Protein AF-A0A821HYD4-F1 (afdb_monomer)

Structure (mmCIF, N/CA/C/O backbone):
data_AF-A0A821HYD4-F1
#
_entry.id   AF-A0A821HYD4-F1
#
loop_
_atom_site.group_PDB
_atom_site.id
_atom_site.type_symbol
_atom_site.label_atom_id
_atom_site.label_alt_id
_atom_site.label_comp_id
_atom_site.label_asym_id
_atom_site.label_entity_id
_atom_site.label_seq_id
_atom_site.pdbx_PDB_ins_code
_atom_site.Cartn_x
_atom_site.Cartn_y
_atom_site.Cartn_z
_atom_site.occupancy
_atom_site.B_iso_or_equiv
_atom_site.auth_seq_id
_atom_site.auth_comp_id
_atom_site.auth_asym_id
_atom_site.auth_atom_id
_atom_site.pdbx_PDB_model_num
ATOM 1 N N . MET A 1 1 ? -42.349 14.633 6.031 1.00 48.34 1 MET A N 1
ATOM 2 C CA . MET A 1 1 ? -40.886 14.614 5.800 1.00 48.34 1 MET A CA 1
ATOM 3 C C . MET A 1 1 ? -40.290 13.331 6.375 1.00 48.34 1 MET A C 1
ATOM 5 O O . MET A 1 1 ? -39.875 13.336 7.522 1.00 48.34 1 MET A O 1
ATOM 9 N N . LYS A 1 2 ? -40.330 12.202 5.653 1.00 53.84 2 LYS A N 1
ATOM 10 C CA . LYS A 1 2 ? -39.658 10.967 6.120 1.00 53.84 2 LYS A CA 1
ATOM 11 C C . LYS A 1 2 ? -39.282 9.985 5.000 1.00 53.84 2 LYS A C 1
ATOM 13 O O . LYS A 1 2 ? -39.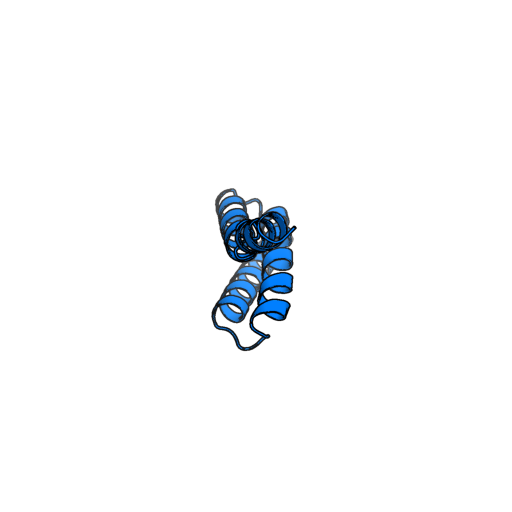153 8.795 5.251 1.00 53.84 2 LYS A O 1
ATOM 18 N N . L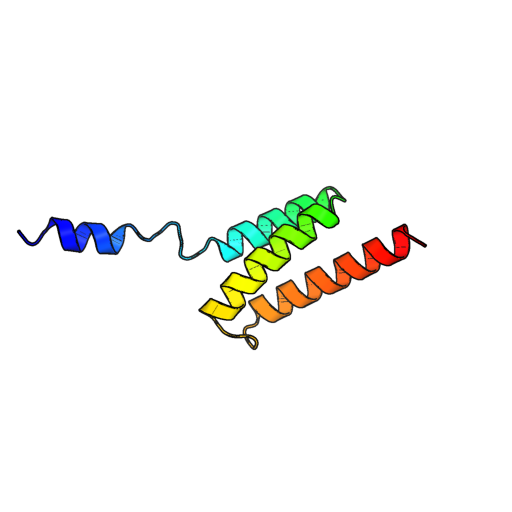EU A 1 3 ? -39.137 10.477 3.765 1.00 49.03 3 LEU A N 1
ATOM 19 C CA . LEU A 1 3 ? -38.656 9.672 2.630 1.00 49.03 3 LEU A CA 1
ATOM 20 C C . LEU A 1 3 ? -37.266 10.104 2.137 1.00 49.03 3 LEU A C 1
ATOM 22 O O . LEU A 1 3 ? -36.481 9.245 1.749 1.00 49.03 3 LEU A O 1
ATOM 26 N N . LEU A 1 4 ? -36.920 11.397 2.209 1.00 53.28 4 LEU A N 1
ATOM 27 C CA . LEU A 1 4 ? -35.603 11.868 1.755 1.00 53.28 4 LEU A CA 1
ATOM 28 C C . LEU A 1 4 ? -34.444 11.416 2.661 1.00 53.28 4 LEU A C 1
ATOM 30 O O . LEU A 1 4 ? -33.355 11.151 2.155 1.00 53.28 4 LEU A O 1
ATOM 34 N N . ASP A 1 5 ? -34.672 11.250 3.966 1.00 52.75 5 ASP A N 1
ATOM 35 C CA . ASP A 1 5 ? -33.609 10.832 4.894 1.00 52.75 5 ASP A CA 1
ATOM 36 C C . ASP A 1 5 ? -33.237 9.348 4.748 1.00 52.75 5 ASP A C 1
ATOM 38 O O . ASP A 1 5 ? -32.088 8.969 4.966 1.00 52.75 5 ASP A O 1
ATOM 42 N N . LEU A 1 6 ? -34.176 8.504 4.302 1.00 48.66 6 LEU A N 1
ATOM 43 C CA . LEU A 1 6 ? -33.920 7.080 4.060 1.00 48.66 6 LEU A CA 1
ATOM 44 C C . LEU A 1 6 ? -33.222 6.839 2.710 1.00 48.66 6 LEU A C 1
ATOM 46 O O . LEU A 1 6 ? -32.466 5.883 2.561 1.00 48.66 6 LEU A O 1
ATOM 50 N N . GLN A 1 7 ? -33.430 7.720 1.728 1.00 48.19 7 GLN A N 1
ATOM 51 C CA . GLN A 1 7 ? -32.745 7.633 0.436 1.00 48.19 7 GLN A CA 1
ATOM 52 C C . GLN A 1 7 ? -31.302 8.165 0.512 1.00 48.19 7 GLN A C 1
ATOM 54 O O . GLN A 1 7 ? -30.436 7.690 -0.222 1.00 48.19 7 GLN A O 1
ATOM 59 N N . ARG A 1 8 ? -31.002 9.067 1.463 1.00 46.81 8 ARG A N 1
ATOM 60 C CA . ARG A 1 8 ? -29.625 9.492 1.771 1.00 46.81 8 ARG A CA 1
ATOM 61 C C . ARG A 1 8 ? -28.791 8.425 2.483 1.00 46.81 8 ARG A C 1
ATOM 63 O O . ARG A 1 8 ? -27.586 8.394 2.262 1.00 46.81 8 ARG A O 1
ATOM 70 N N . SER A 1 9 ? -29.391 7.524 3.268 1.00 44.22 9 SER A N 1
ATOM 71 C CA . SER A 1 9 ? -28.626 6.452 3.934 1.00 44.22 9 SER A CA 1
ATOM 72 C C . SER A 1 9 ? -28.224 5.307 3.000 1.00 44.22 9 SER A C 1
ATOM 74 O O . SER A 1 9 ? -27.310 4.553 3.320 1.00 44.22 9 SER A O 1
ATOM 76 N N . LYS A 1 10 ? -28.877 5.187 1.836 1.00 43.88 10 LYS A N 1
ATOM 77 C CA . LYS A 1 10 ? -28.573 4.170 0.817 1.00 43.88 10 LYS A CA 1
ATOM 78 C C . LYS A 1 10 ? -27.583 4.620 -0.257 1.00 43.88 10 LYS A C 1
ATOM 80 O O . LYS A 1 10 ? -27.127 3.784 -1.025 1.00 43.88 10 LYS A O 1
ATOM 85 N N . SER A 1 11 ? -27.233 5.906 -0.309 1.00 41.12 11 SER A N 1
ATOM 86 C CA . SER A 1 11 ? -26.307 6.457 -1.310 1.00 41.12 11 SER A CA 1
ATOM 87 C C . SER A 1 11 ? -24.912 6.745 -0.741 1.00 41.12 11 SER A C 1
ATOM 89 O O . SER A 1 11 ? -24.241 7.680 -1.167 1.00 41.12 11 SER A O 1
ATOM 91 N N . THR A 1 12 ? -24.463 5.942 0.224 1.00 42.50 12 THR A N 1
ATOM 92 C CA . THR A 1 12 ? -23.082 5.919 0.746 1.00 42.50 12 THR A CA 1
ATOM 93 C C . THR A 1 12 ? -22.210 4.864 0.046 1.00 42.50 12 THR A C 1
ATOM 95 O O . THR A 1 12 ? -21.134 4.522 0.530 1.00 42.50 12 THR A O 1
ATOM 98 N N . SER A 1 13 ? -22.644 4.360 -1.115 1.00 45.06 13 SER A N 1
ATOM 99 C CA . SER A 1 13 ? -22.040 3.221 -1.821 1.00 45.06 13 SER A CA 1
ATOM 100 C C . SER A 1 13 ? -20.709 3.500 -2.529 1.00 45.06 13 SER A C 1
ATOM 102 O O . SER A 1 13 ? -20.140 2.574 -3.088 1.00 45.06 13 SER A O 1
ATOM 104 N N . ASN A 1 14 ? -20.190 4.732 -2.522 1.00 51.03 14 ASN A N 1
ATOM 105 C CA . ASN A 1 14 ? -18.898 5.027 -3.165 1.00 51.03 14 ASN A CA 1
ATOM 106 C C . ASN A 1 14 ? -17.710 5.033 -2.196 1.00 51.03 14 ASN A C 1
ATOM 108 O O . ASN A 1 14 ? -16.576 4.897 -2.637 1.00 51.03 14 ASN A O 1
ATOM 112 N N . ASN A 1 15 ? -17.952 5.178 -0.889 1.00 55.75 15 ASN A N 1
ATOM 113 C CA . ASN A 1 15 ? -16.879 5.308 0.104 1.00 55.75 15 ASN A CA 1
ATOM 114 C C . ASN A 1 15 ? -16.538 3.997 0.819 1.00 55.75 15 ASN A C 1
ATOM 116 O O . ASN A 1 15 ? -15.545 3.951 1.537 1.00 55.75 15 ASN A O 1
ATOM 120 N N . GLN A 1 16 ? -17.358 2.948 0.677 1.00 62.44 16 GLN A N 1
ATOM 121 C CA . GLN A 1 16 ? -17.125 1.706 1.413 1.00 62.44 16 GLN A CA 1
ATOM 122 C C . GLN A 1 16 ? -15.978 0.868 0.846 1.00 62.44 16 GLN A C 1
ATOM 124 O O . GLN A 1 16 ? -15.374 0.170 1.643 1.00 62.44 16 GLN A O 1
ATOM 129 N N . ASP A 1 17 ? -15.625 0.981 -0.437 1.00 79.00 17 ASP A N 1
ATOM 130 C CA . ASP A 1 17 ? -14.619 0.103 -1.067 1.00 79.00 17 ASP A CA 1
ATOM 131 C C . ASP A 1 17 ? -13.469 0.872 -1.740 1.00 79.00 17 ASP A C 1
ATOM 133 O O . ASP A 1 17 ? -12.763 0.349 -2.606 1.00 79.00 17 ASP A O 1
ATOM 137 N N . ILE A 1 18 ? -13.273 2.141 -1.366 1.00 88.25 18 ILE A N 1
ATOM 138 C CA . ILE A 1 18 ? -12.184 2.968 -1.907 1.00 88.25 18 ILE A CA 1
ATOM 139 C C . ILE A 1 18 ? -10.801 2.368 -1.594 1.00 88.25 18 ILE A C 1
ATOM 141 O O . ILE A 1 18 ? -9.863 2.537 -2.368 1.00 88.25 18 ILE A O 1
ATOM 145 N N . ASP A 1 19 ? -10.682 1.603 -0.507 1.00 89.62 19 ASP A N 1
ATOM 146 C CA . ASP A 1 19 ? -9.486 0.850 -0.144 1.00 89.62 19 ASP A CA 1
ATOM 147 C C . ASP A 1 19 ? -9.083 -0.171 -1.212 1.00 89.62 19 ASP A C 1
ATOM 149 O O . ASP A 1 19 ? -7.908 -0.228 -1.588 1.00 89.62 19 ASP A O 1
ATOM 153 N N . TYR A 1 20 ? -10.040 -0.937 -1.742 1.00 90.25 20 TYR A N 1
ATOM 154 C CA . TYR A 1 20 ? -9.769 -1.914 -2.793 1.00 90.25 20 TYR A CA 1
ATOM 155 C C . TYR A 1 20 ? -9.368 -1.236 -4.103 1.00 90.25 20 TYR A C 1
ATOM 157 O O . TYR A 1 20 ? -8.404 -1.664 -4.735 1.00 90.25 20 TYR A O 1
ATOM 165 N N . TRP A 1 21 ? -10.021 -0.126 -4.456 1.00 93.06 21 TRP A N 1
ATOM 166 C CA . TRP A 1 21 ? -9.650 0.667 -5.630 1.00 93.06 21 TRP A CA 1
ATOM 167 C C . TRP A 1 21 ? -8.236 1.239 -5.533 1.00 93.06 21 TRP A C 1
ATOM 169 O O . TRP 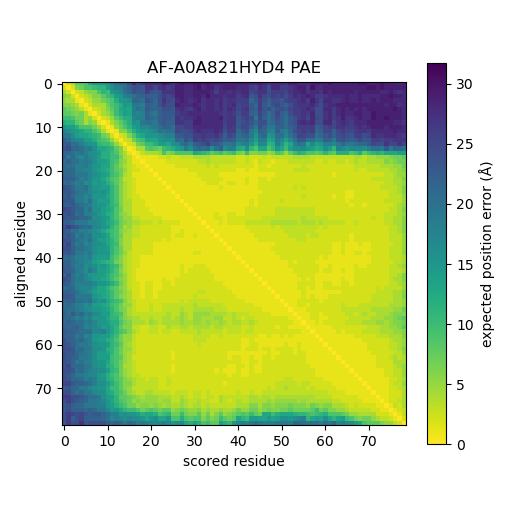A 1 21 ? -7.467 1.127 -6.484 1.00 93.06 21 TRP A O 1
ATOM 179 N N . LEU A 1 22 ? -7.864 1.810 -4.385 1.00 95.31 22 LEU A N 1
ATOM 180 C CA . LEU A 1 22 ? -6.510 2.317 -4.147 1.00 95.31 22 LEU A CA 1
ATOM 181 C C . LEU A 1 22 ? -5.470 1.194 -4.213 1.00 95.31 22 LEU A C 1
ATOM 183 O O . LEU A 1 22 ? -4.409 1.371 -4.807 1.00 95.31 22 LEU A O 1
ATOM 187 N N . ARG A 1 23 ? -5.789 0.016 -3.663 1.00 95.00 23 ARG A N 1
ATOM 188 C CA . ARG A 1 23 ? -4.922 -1.168 -3.739 1.00 95.00 23 ARG A CA 1
ATOM 189 C C . ARG A 1 23 ? -4.694 -1.613 -5.181 1.00 95.00 23 ARG A C 1
ATOM 191 O O . ARG A 1 23 ? -3.567 -1.924 -5.560 1.00 95.00 23 ARG A O 1
ATOM 198 N N . ASP A 1 24 ? -5.748 -1.667 -5.982 1.00 95.56 24 ASP A N 1
ATOM 199 C CA . ASP A 1 24 ? -5.642 -2.116 -7.368 1.00 95.56 24 ASP A CA 1
ATOM 200 C C . ASP A 1 24 ? -4.952 -1.063 -8.246 1.00 95.56 24 ASP A C 1
ATOM 202 O O . ASP A 1 24 ? -4.137 -1.414 -9.102 1.00 95.56 24 ASP A O 1
ATOM 206 N N . LEU A 1 25 ? -5.163 0.226 -7.964 1.00 96.56 25 LEU A N 1
ATOM 207 C CA . LEU A 1 25 ? -4.411 1.316 -8.579 1.00 96.56 25 LEU A CA 1
ATOM 208 C C . LEU A 1 25 ? -2.916 1.213 -8.249 1.00 96.56 25 LEU A C 1
ATOM 210 O O . LEU A 1 25 ? -2.079 1.292 -9.146 1.00 96.56 25 LEU A O 1
ATOM 214 N N . ALA A 1 26 ? -2.568 0.948 -6.990 1.00 97.12 26 ALA A N 1
ATOM 215 C CA . ALA A 1 26 ? -1.188 0.730 -6.575 1.00 97.12 26 ALA A CA 1
ATOM 216 C C . ALA A 1 26 ? -0.529 -0.429 -7.342 1.00 97.12 26 ALA A C 1
ATOM 218 O O . ALA A 1 26 ? 0.585 -0.296 -7.851 1.00 97.12 26 ALA A O 1
ATOM 219 N N . ARG A 1 27 ? -1.241 -1.552 -7.506 1.00 96.62 27 ARG A N 1
ATOM 220 C CA . ARG A 1 27 ? -0.776 -2.698 -8.309 1.00 96.62 27 ARG A CA 1
ATOM 221 C C . ARG A 1 27 ? -0.586 -2.342 -9.779 1.00 96.62 27 ARG A C 1
ATOM 223 O O . ARG A 1 27 ? 0.385 -2.786 -10.389 1.00 96.62 27 ARG A O 1
ATOM 230 N N . PHE A 1 28 ? -1.478 -1.532 -10.338 1.00 97.56 28 PHE A N 1
ATOM 231 C CA . PHE A 1 28 ? -1.355 -1.039 -11.704 1.00 97.56 28 PHE A CA 1
ATOM 232 C C . PHE A 1 28 ? -0.099 -0.175 -11.884 1.00 97.56 28 PHE A C 1
ATOM 234 O O . PHE A 1 28 ? 0.688 -0.425 -12.797 1.00 97.56 28 PHE A O 1
ATOM 241 N N . TYR A 1 29 ? 0.160 0.768 -10.975 1.00 96.69 29 TYR A N 1
ATOM 242 C CA . TYR A 1 29 ? 1.395 1.561 -10.990 1.00 96.69 29 TYR A CA 1
ATOM 243 C C . TYR A 1 29 ? 2.645 0.698 -10.786 1.00 96.69 29 TYR A C 1
ATOM 245 O O . TYR A 1 29 ? 3.636 0.872 -11.498 1.00 96.69 29 TYR A O 1
ATOM 253 N N . ARG A 1 30 ? 2.587 -0.301 -9.899 1.00 94.88 30 ARG A N 1
ATOM 254 C CA . ARG A 1 30 ? 3.669 -1.279 -9.722 1.00 94.88 30 ARG A CA 1
ATOM 255 C C . ARG A 1 30 ? 3.968 -2.023 -11.027 1.00 94.88 30 ARG A C 1
ATOM 257 O O . ARG A 1 30 ? 5.132 -2.142 -11.394 1.00 94.88 30 ARG A O 1
ATOM 264 N N . ALA A 1 31 ? 2.944 -2.461 -11.762 1.00 95.62 31 ALA A N 1
ATOM 265 C CA . ALA A 1 31 ? 3.108 -3.113 -13.065 1.00 95.62 31 ALA A CA 1
ATOM 266 C C . ALA A 1 31 ? 3.710 -2.184 -14.140 1.00 95.62 31 ALA A C 1
ATOM 268 O O . ALA A 1 31 ? 4.314 -2.658 -15.099 1.00 95.62 31 ALA A O 1
ATOM 269 N N . MET A 1 32 ? 3.594 -0.865 -13.966 1.00 95.69 32 MET A N 1
ATOM 270 C CA . MET A 1 32 ? 4.240 0.148 -14.806 1.00 95.69 32 MET A CA 1
ATOM 271 C C . MET A 1 32 ? 5.672 0.499 -14.368 1.00 95.69 32 MET A C 1
ATOM 273 O O . MET A 1 32 ? 6.231 1.467 -14.882 1.00 95.69 32 MET A O 1
ATOM 277 N N . ASN A 1 33 ? 6.265 -0.232 -13.414 1.00 93.12 33 ASN A N 1
ATOM 278 C CA . ASN A 1 33 ? 7.537 0.106 -12.756 1.00 93.12 33 ASN A CA 1
ATOM 279 C C . ASN A 1 33 ? 7.539 1.484 -12.066 1.00 93.12 33 ASN A C 1
ATOM 281 O O . ASN A 1 33 ? 8.592 2.054 -11.781 1.00 93.12 33 ASN A O 1
ATOM 285 N N . LYS A 1 34 ? 6.354 2.022 -11.767 1.00 95.44 34 LYS A N 1
ATOM 286 C CA . LYS A 1 34 ? 6.157 3.284 -11.051 1.00 95.44 34 LYS A CA 1
ATOM 287 C C . LYS A 1 34 ? 6.032 3.011 -9.557 1.00 95.44 34 LYS A C 1
ATOM 289 O O . LYS A 1 34 ? 4.962 3.126 -8.962 1.00 95.44 34 LYS A O 1
ATOM 294 N N . SER A 1 35 ? 7.133 2.549 -8.969 1.00 94.62 35 SER A N 1
ATOM 295 C CA . SER A 1 35 ? 7.160 2.040 -7.594 1.00 94.62 35 SER A CA 1
ATOM 296 C C . SER A 1 35 ? 6.863 3.111 -6.540 1.00 94.62 35 SER A C 1
ATOM 298 O O . SER A 1 35 ? 6.258 2.795 -5.519 1.00 94.62 35 SER A O 1
ATOM 300 N N . ASN A 1 36 ? 7.239 4.370 -6.786 1.00 94.56 36 ASN A N 1
ATOM 301 C CA . ASN A 1 36 ? 6.954 5.476 -5.866 1.00 94.56 36 ASN A CA 1
ATOM 302 C C . ASN A 1 36 ? 5.454 5.797 -5.829 1.00 94.56 36 ASN A C 1
ATOM 304 O O . ASN A 1 36 ? 4.870 5.859 -4.750 1.00 94.56 36 ASN A O 1
ATOM 308 N N . GLU A 1 37 ? 4.812 5.920 -6.994 1.00 95.56 37 GLU A N 1
ATOM 309 C CA . GLU A 1 37 ? 3.365 6.127 -7.082 1.00 95.56 37 GLU A CA 1
ATOM 310 C C . GLU A 1 37 ? 2.595 4.930 -6.510 1.00 95.56 37 GLU A C 1
ATOM 312 O O . GLU A 1 37 ? 1.615 5.101 -5.788 1.00 95.56 37 GLU A O 1
ATOM 317 N N . ALA A 1 38 ? 3.063 3.703 -6.767 1.00 97.44 38 ALA A N 1
ATOM 318 C CA . ALA A 1 38 ? 2.471 2.502 -6.187 1.00 97.44 38 ALA A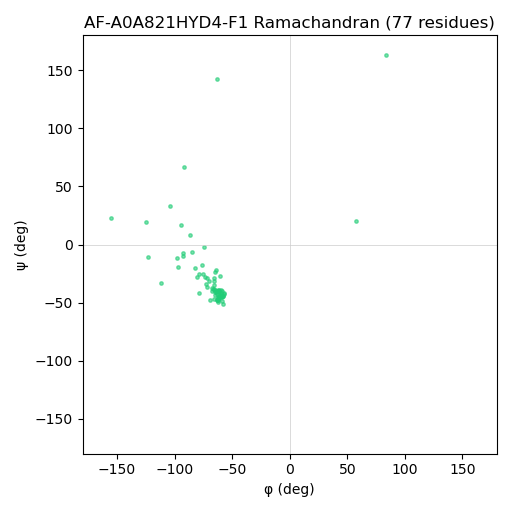 CA 1
ATOM 319 C C . ALA A 1 38 ? 2.489 2.529 -4.651 1.00 97.44 38 ALA A C 1
ATOM 321 O O . ALA A 1 38 ? 1.482 2.202 -4.022 1.00 97.44 38 ALA A O 1
ATOM 322 N N . LEU A 1 39 ? 3.606 2.940 -4.042 1.00 97.19 39 LEU A N 1
ATOM 323 C CA . LEU A 1 39 ? 3.714 3.058 -2.587 1.00 97.19 39 LEU A CA 1
ATOM 324 C C . LEU A 1 39 ? 2.714 4.059 -2.011 1.00 97.19 39 LEU A C 1
ATOM 326 O O . LEU A 1 39 ? 2.052 3.740 -1.026 1.00 97.19 39 LEU A O 1
ATOM 330 N N . GLU A 1 40 ? 2.553 5.221 -2.643 1.00 97.00 40 GLU A N 1
ATOM 331 C CA . GLU A 1 40 ? 1.616 6.245 -2.177 1.00 97.00 40 GLU A CA 1
ATOM 332 C C . GLU A 1 40 ? 0.175 5.711 -2.115 1.00 97.00 40 GLU A C 1
ATOM 334 O O . GLU A 1 40 ? -0.526 5.892 -1.115 1.00 97.00 40 GLU A O 1
ATOM 339 N N . TYR A 1 41 ? -0.264 4.992 -3.151 1.00 97.81 41 TYR A N 1
ATOM 340 C CA . TYR A 1 41 ? -1.604 4.404 -3.182 1.00 97.81 41 TYR A CA 1
ATOM 341 C C . TYR A 1 41 ? -1.760 3.214 -2.226 1.00 97.81 41 TYR A C 1
ATOM 343 O O . TYR A 1 41 ? -2.817 3.067 -1.601 1.00 97.81 41 TYR A O 1
ATOM 351 N N . PHE A 1 42 ? -0.722 2.386 -2.056 1.00 97.94 42 PHE A N 1
ATOM 352 C CA . PHE A 1 42 ? -0.745 1.319 -1.056 1.00 97.94 42 PHE A CA 1
ATOM 353 C C . PHE A 1 42 ? -0.830 1.874 0.370 1.00 97.94 42 PHE A C 1
ATOM 355 O O . PHE A 1 42 ? -1.608 1.347 1.163 1.00 97.94 42 PHE A O 1
ATOM 362 N N . ASP A 1 43 ? -0.108 2.948 0.697 1.00 97.38 43 ASP A N 1
ATOM 363 C CA . ASP A 1 43 ? -0.159 3.579 2.021 1.00 97.38 43 ASP A CA 1
ATOM 364 C C . ASP A 1 43 ? -1.544 4.180 2.316 1.00 97.38 43 ASP A C 1
ATOM 366 O O . ASP A 1 43 ? -2.081 4.003 3.417 1.00 97.38 43 ASP A O 1
ATOM 370 N N . GLN A 1 44 ? -2.175 4.821 1.325 1.00 95.88 44 GLN A N 1
ATOM 371 C CA . GLN A 1 44 ? -3.552 5.314 1.454 1.00 95.88 44 GLN A CA 1
ATOM 372 C C . GLN A 1 44 ? -4.547 4.169 1.693 1.00 95.88 44 GLN A C 1
ATOM 374 O O . GLN A 1 44 ? -5.350 4.233 2.629 1.00 95.88 44 GLN A O 1
ATOM 379 N N . SER A 1 45 ? -4.466 3.097 0.896 1.00 96.19 45 SER A N 1
ATOM 380 C CA . SER A 1 45 ? -5.306 1.904 1.069 1.00 96.19 45 SER A CA 1
ATOM 381 C C . SER A 1 45 ? -5.101 1.262 2.447 1.00 96.19 45 SER A C 1
ATOM 383 O O . SER A 1 45 ? -6.064 0.949 3.150 1.00 96.19 45 SER A O 1
ATOM 385 N N . LEU A 1 46 ? -3.844 1.143 2.888 1.00 96.81 46 LEU A N 1
ATOM 386 C CA . LEU A 1 46 ? -3.477 0.572 4.179 1.00 96.81 46 LEU A CA 1
ATOM 387 C C . LEU A 1 46 ? -4.066 1.359 5.350 1.00 96.81 46 LEU A C 1
ATOM 389 O O . LEU A 1 46 ? -4.547 0.755 6.310 1.00 96.81 46 LEU A O 1
ATOM 393 N N . SER A 1 47 ? -4.021 2.691 5.283 1.00 95.62 47 SER A N 1
ATOM 394 C CA . SER A 1 47 ? -4.590 3.569 6.307 1.00 95.62 47 SER A CA 1
ATOM 395 C C . SER A 1 47 ? -6.089 3.307 6.481 1.00 95.62 47 SER A C 1
ATOM 397 O O . SER A 1 47 ? -6.556 3.041 7.590 1.00 95.62 47 SER A O 1
ATOM 399 N N . ILE A 1 48 ? -6.827 3.252 5.367 1.00 92.94 48 ILE A N 1
ATOM 400 C CA . ILE A 1 48 ? -8.276 3.015 5.366 1.00 92.94 48 ILE A CA 1
ATOM 401 C C . ILE A 1 48 ? -8.601 1.605 5.875 1.00 92.94 48 ILE A C 1
ATOM 403 O O . ILE A 1 48 ? -9.451 1.451 6.754 1.00 92.94 48 ILE A O 1
ATOM 407 N N . LEU A 1 49 ? -7.899 0.576 5.387 1.00 92.69 49 LEU A N 1
ATOM 408 C CA . LEU A 1 49 ? -8.104 -0.811 5.817 1.00 92.69 49 LEU A CA 1
ATOM 409 C C . LEU A 1 49 ? -7.824 -1.008 7.308 1.00 92.69 49 LEU A C 1
ATOM 411 O O . LEU A 1 49 ? -8.581 -1.705 7.984 1.00 92.69 49 LEU A O 1
ATOM 415 N N . LYS A 1 50 ? -6.773 -0.372 7.841 1.00 94.88 50 LYS A N 1
ATOM 416 C CA . LYS A 1 50 ? -6.463 -0.412 9.277 1.00 94.88 50 LYS A CA 1
ATOM 417 C C . LYS A 1 50 ? -7.565 0.230 10.108 1.00 94.88 50 LYS A C 1
ATOM 419 O O . LYS A 1 50 ? -7.939 -0.336 11.131 1.00 94.88 50 LYS A O 1
ATOM 424 N N . THR A 1 51 ? -8.106 1.368 9.675 1.00 92.75 51 THR A N 1
ATOM 425 C CA . THR A 1 51 ? -9.231 2.016 10.364 1.00 92.75 51 THR A CA 1
ATOM 426 C C . THR A 1 51 ? -10.511 1.183 10.285 1.00 92.75 51 THR A C 1
ATOM 428 O O . THR A 1 51 ? -11.251 1.118 11.262 1.00 92.75 51 THR A O 1
ATOM 431 N N . LYS A 1 52 ? -10.775 0.534 9.144 1.00 91.25 52 LYS A N 1
ATOM 432 C CA . LYS A 1 52 ? -12.020 -0.208 8.894 1.00 91.25 52 LYS A CA 1
ATOM 433 C C . LYS A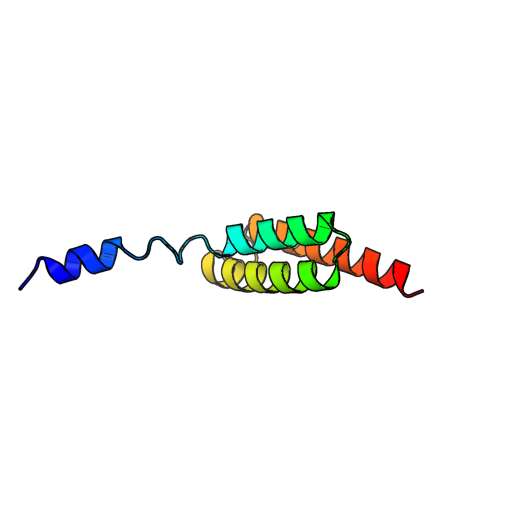 1 52 ? -12.048 -1.590 9.550 1.00 91.25 52 LYS A C 1
ATOM 435 O O . LYS A 1 52 ? -13.077 -1.978 10.096 1.00 91.25 52 LYS A O 1
ATOM 440 N N . TYR A 1 53 ? -10.941 -2.327 9.490 1.00 90.69 53 TYR A N 1
ATOM 441 C CA . TYR A 1 53 ? -10.890 -3.744 9.872 1.00 90.69 53 TYR A CA 1
ATOM 442 C C . TYR A 1 53 ? -9.857 -4.070 10.958 1.00 90.69 53 TYR A C 1
ATOM 444 O O . TYR A 1 53 ? -9.864 -5.176 11.497 1.00 90.69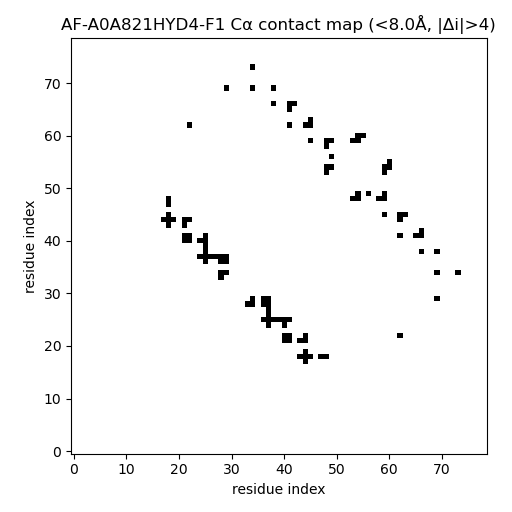 53 TYR A O 1
ATOM 452 N N . GLY A 1 54 ? -8.978 -3.125 11.296 1.00 92.50 54 GLY A N 1
ATOM 453 C CA . GLY A 1 54 ? -7.893 -3.333 12.250 1.00 92.50 54 GLY A CA 1
ATOM 454 C C . GLY A 1 54 ? -6.644 -3.972 11.637 1.00 92.50 54 GLY A C 1
ATOM 455 O O . GLY A 1 54 ? -6.662 -4.550 10.551 1.00 92.50 54 GLY A O 1
ATOM 456 N N . SER A 1 55 ? -5.529 -3.866 12.362 1.00 93.75 55 SER A N 1
ATOM 457 C CA . SER A 1 55 ? -4.199 -4.252 11.868 1.00 93.75 55 SER A CA 1
ATOM 458 C C . SER A 1 55 ? -4.025 -5.749 11.586 1.00 93.75 55 SER A C 1
ATOM 460 O O . SER A 1 55 ? -3.175 -6.122 10.784 1.00 93.75 55 SER A O 1
ATOM 462 N N . GLU A 1 56 ? -4.826 -6.605 12.225 1.00 93.94 56 GLU A N 1
ATOM 463 C CA . GLU A 1 56 ? -4.720 -8.062 12.079 1.00 93.94 56 GLU A CA 1
ATOM 464 C C . GLU A 1 56 ? -5.475 -8.619 10.866 1.00 93.94 56 GLU A C 1
ATOM 466 O O . GLU A 1 56 ? -5.350 -9.808 10.562 1.00 93.94 56 GLU A O 1
ATOM 471 N N . HIS A 1 57 ? -6.233 -7.775 10.158 1.00 93.50 57 HIS A N 1
ATOM 472 C CA . HIS A 1 57 ? -6.999 -8.186 8.989 1.00 93.50 57 HIS A CA 1
ATOM 473 C C . HIS A 1 57 ? -6.089 -8.689 7.858 1.00 93.50 57 HIS A C 1
ATOM 475 O O . HIS A 1 57 ? -5.023 -8.127 7.593 1.00 93.50 57 HIS A O 1
ATOM 481 N N . GLY A 1 58 ? -6.532 -9.726 7.140 1.00 95.75 58 GLY A N 1
ATOM 482 C CA . GLY A 1 58 ? -5.754 -10.339 6.058 1.00 95.75 58 GLY A CA 1
ATOM 483 C C . GLY A 1 58 ? -5.356 -9.343 4.965 1.00 95.75 58 GLY A C 1
ATOM 484 O O . GLY A 1 58 ? -4.203 -9.322 4.542 1.00 95.75 58 GLY A O 1
ATOM 485 N N . ASP A 1 59 ? -6.268 -8.452 4.564 1.00 92.44 59 ASP A N 1
ATOM 486 C CA . ASP A 1 59 ? -5.962 -7.429 3.553 1.00 92.44 59 ASP A CA 1
ATOM 487 C C . ASP A 1 59 ? -4.916 -6.413 4.018 1.00 92.44 59 ASP A C 1
ATOM 489 O O . ASP A 1 59 ? -4.083 -5.993 3.217 1.00 92.44 59 ASP A O 1
ATOM 493 N N . VAL A 1 60 ? -4.907 -6.059 5.307 1.00 95.69 60 VAL A N 1
ATOM 494 C CA . VAL A 1 60 ? -3.883 -5.171 5.874 1.00 95.69 60 VAL A CA 1
ATOM 495 C C . VAL A 1 60 ? -2.511 -5.829 5.760 1.00 95.69 60 VAL A C 1
ATOM 497 O O . VAL A 1 60 ? -1.578 -5.210 5.248 1.00 95.69 60 VAL A O 1
ATOM 500 N N . LYS A 1 61 ? -2.400 -7.103 6.159 1.00 97.38 61 LYS A N 1
ATOM 501 C CA . LYS A 1 61 ? -1.150 -7.874 6.063 1.00 97.38 61 LYS A CA 1
ATOM 502 C C . LYS A 1 61 ? -0.677 -8.022 4.617 1.00 97.38 61 LYS A C 1
ATOM 504 O O . LYS A 1 61 ? 0.515 -7.891 4.345 1.00 97.38 61 LYS A O 1
ATOM 509 N N . ASN A 1 62 ? -1.605 -8.233 3.684 1.00 96.06 62 ASN A N 1
ATOM 510 C CA . ASN A 1 62 ? -1.290 -8.326 2.260 1.00 96.06 62 ASN A CA 1
ATOM 511 C C . ASN A 1 62 ? -0.701 -7.018 1.720 1.00 96.06 62 ASN A C 1
ATOM 513 O O . ASN A 1 62 ? 0.338 -7.052 1.066 1.00 96.06 62 ASN A O 1
ATOM 517 N N . ILE A 1 63 ? -1.314 -5.867 2.020 1.00 96.19 63 ILE A N 1
ATOM 518 C CA . ILE A 1 63 ? -0.778 -4.574 1.570 1.00 96.19 63 ILE A CA 1
ATOM 519 C C . ILE A 1 63 ? 0.571 -4.271 2.222 1.00 96.19 63 ILE A C 1
ATOM 521 O O . ILE A 1 63 ? 1.474 -3.780 1.551 1.00 96.19 63 ILE A O 1
ATOM 525 N N . GLN A 1 64 ? 0.752 -4.602 3.501 1.00 97.00 64 GLN A N 1
ATOM 526 C CA . GLN A 1 64 ? 2.048 -4.435 4.162 1.00 97.00 64 GLN A CA 1
ATOM 527 C C . GLN A 1 64 ? 3.156 -5.223 3.463 1.00 97.00 64 GLN A C 1
ATOM 529 O O . GLN A 1 64 ? 4.252 -4.694 3.301 1.00 97.00 64 GLN A O 1
ATOM 534 N N . LYS A 1 65 ? 2.870 -6.449 3.013 1.00 97.31 65 LYS A N 1
ATOM 535 C CA . LYS A 1 65 ? 3.823 -7.238 2.231 1.00 97.31 65 LYS A CA 1
ATOM 536 C C . LYS A 1 65 ? 4.152 -6.570 0.893 1.00 97.31 65 LYS A C 1
ATOM 538 O O . LYS A 1 65 ? 5.322 -6.406 0.582 1.00 97.31 65 LYS A O 1
ATOM 543 N N . GLU A 1 66 ? 3.145 -6.118 0.147 1.00 96.94 66 GLU A N 1
ATOM 544 C CA . GLU A 1 66 ? 3.353 -5.428 -1.140 1.00 96.94 66 GLU A CA 1
ATOM 545 C C . GLU A 1 66 ? 4.205 -4.154 -0.982 1.00 96.94 66 GLU A C 1
ATOM 547 O O . GLU A 1 66 ? 5.072 -3.876 -1.810 1.00 96.94 66 GLU A O 1
ATOM 552 N N . ILE A 1 67 ? 4.000 -3.400 0.104 1.00 97.00 67 ILE A N 1
ATOM 553 C CA . ILE A 1 67 ? 4.809 -2.220 0.446 1.00 97.00 67 IL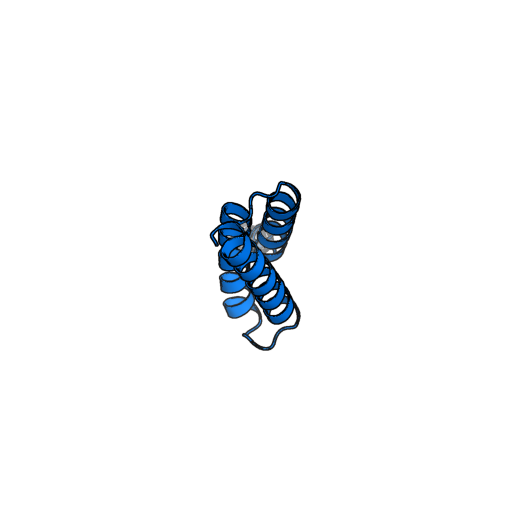E A CA 1
ATOM 554 C C . ILE A 1 67 ? 6.261 -2.605 0.743 1.00 97.00 67 ILE A C 1
ATOM 556 O O . ILE A 1 67 ? 7.174 -1.899 0.312 1.00 97.00 67 ILE A O 1
ATOM 560 N N . LEU A 1 68 ? 6.489 -3.684 1.499 1.00 96.81 68 LEU A N 1
ATOM 561 C CA . LEU A 1 68 ? 7.840 -4.165 1.804 1.00 96.81 68 LEU A CA 1
ATOM 562 C C . LEU A 1 68 ? 8.571 -4.571 0.522 1.00 96.81 68 LEU A C 1
ATOM 564 O O . LEU A 1 68 ? 9.655 -4.050 0.266 1.00 96.81 68 LEU A O 1
ATOM 568 N N . ASP A 1 69 ? 7.931 -5.383 -0.321 1.00 95.06 69 ASP A N 1
ATOM 569 C CA . ASP A 1 69 ? 8.487 -5.827 -1.603 1.00 95.06 69 ASP A CA 1
ATOM 570 C C . ASP A 1 69 ? 8.860 -4.620 -2.495 1.00 95.06 69 ASP A C 1
ATOM 572 O O . ASP A 1 69 ? 9.935 -4.56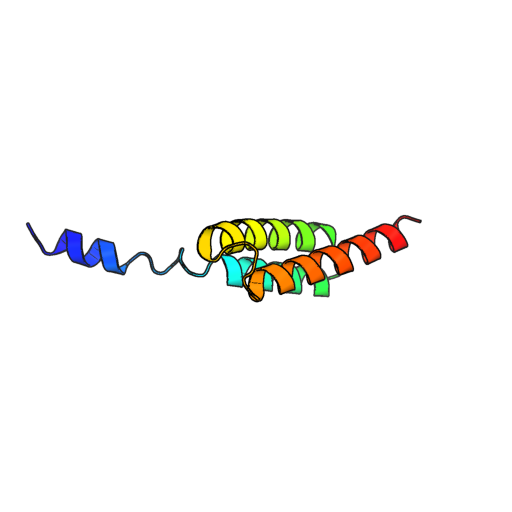9 -3.095 1.00 95.06 69 ASP A O 1
ATOM 576 N N . LEU A 1 70 ? 8.001 -3.594 -2.558 1.00 94.19 70 LEU A N 1
ATOM 577 C CA . LEU A 1 70 ? 8.270 -2.365 -3.315 1.00 94.19 70 LEU A CA 1
ATOM 578 C C . LEU A 1 70 ? 9.453 -1.559 -2.764 1.00 94.19 70 LEU A C 1
ATOM 580 O O . LEU A 1 70 ? 10.238 -1.009 -3.542 1.00 94.19 70 LEU A O 1
ATOM 584 N N . LYS A 1 71 ? 9.592 -1.477 -1.438 1.00 94.56 71 LYS A N 1
ATOM 585 C CA . LYS A 1 71 ? 10.710 -0.774 -0.793 1.00 94.56 71 LYS A CA 1
ATOM 586 C C . LYS A 1 71 ? 12.038 -1.483 -1.032 1.00 94.56 71 LYS A C 1
ATOM 588 O O . LYS A 1 71 ? 13.044 -0.805 -1.245 1.00 94.56 71 LYS A O 1
ATOM 593 N N . GLU A 1 72 ? 12.046 -2.813 -1.043 1.00 93.81 72 GLU A N 1
ATOM 594 C CA . GLU A 1 72 ? 13.235 -3.598 -1.391 1.00 93.81 72 GLU A CA 1
ATOM 595 C C . GLU A 1 72 ? 13.676 -3.323 -2.832 1.00 93.81 72 GLU A C 1
ATOM 597 O O . GLU A 1 72 ? 14.847 -3.022 -3.068 1.00 93.81 72 GLU A O 1
ATOM 602 N N . ILE A 1 73 ? 12.730 -3.313 -3.781 1.00 89.69 73 ILE A N 1
ATOM 603 C CA . ILE A 1 73 ? 13.005 -2.974 -5.185 1.00 89.69 73 ILE A CA 1
ATOM 604 C C . ILE A 1 73 ? 13.616 -1.573 -5.292 1.00 89.69 73 ILE A C 1
ATOM 606 O O . ILE A 1 73 ? 14.677 -1.412 -5.893 1.00 89.69 73 ILE A O 1
ATOM 610 N N . LEU A 1 74 ? 12.993 -0.561 -4.684 1.00 89.62 74 LEU A N 1
ATOM 611 C CA . LEU A 1 74 ? 13.499 0.816 -4.720 1.00 89.62 74 LEU A CA 1
ATOM 612 C C . LEU A 1 74 ? 14.899 0.941 -4.112 1.00 89.62 74 LEU A C 1
ATOM 614 O O . LEU A 1 74 ? 15.753 1.606 -4.691 1.00 89.62 74 LEU A O 1
ATOM 618 N N . THR A 1 75 ? 15.147 0.261 -2.991 1.00 92.56 75 THR A N 1
ATOM 619 C CA . THR A 1 75 ? 16.467 0.238 -2.346 1.00 92.56 75 THR A CA 1
ATOM 620 C C . THR A 1 75 ? 17.513 -0.373 -3.277 1.00 92.56 75 THR A C 1
ATOM 622 O O . THR A 1 75 ? 18.574 0.214 -3.470 1.00 92.56 75 THR A O 1
ATOM 625 N N . SER A 1 76 ? 17.189 -1.503 -3.915 1.00 89.31 76 SER A N 1
ATOM 626 C CA . SER A 1 76 ? 18.094 -2.197 -4.840 1.00 89.31 76 SER A CA 1
ATOM 627 C C . SER A 1 76 ? 18.404 -1.411 -6.117 1.00 89.31 76 SER A C 1
ATOM 629 O O . SER A 1 76 ? 19.483 -1.563 -6.672 1.00 89.31 76 SER A O 1
ATOM 631 N N . LEU A 1 77 ? 17.479 -0.562 -6.575 1.00 79.81 77 LEU A N 1
ATOM 632 C CA . LEU A 1 77 ? 17.662 0.292 -7.753 1.00 79.81 77 LEU A CA 1
ATOM 633 C C . LEU A 1 77 ? 18.437 1.580 -7.446 1.00 79.81 77 LEU A C 1
ATOM 635 O O . LEU A 1 77 ? 18.934 2.228 -8.363 1.00 79.81 77 LEU A O 1
ATOM 639 N N . SER A 1 78 ? 18.488 1.978 -6.174 1.00 77.69 78 SER A N 1
ATOM 640 C CA . SER A 1 78 ? 19.194 3.179 -5.713 1.00 77.69 78 SER A CA 1
ATOM 641 C C . SER A 1 78 ? 20.642 2.929 -5.270 1.00 77.69 78 SER A C 1
ATOM 643 O O . SER A 1 78 ? 21.342 3.893 -4.960 1.00 77.69 78 SER A O 1
ATOM 645 N N . ALA A 1 79 ? 21.057 1.659 -5.207 1.00 65.50 79 ALA A N 1
ATOM 646 C CA . ALA A 1 79 ? 22.393 1.206 -4.813 1.00 65.50 79 ALA A CA 1
ATOM 647 C C . ALA A 1 79 ? 23.311 1.039 -6.031 1.00 65.50 79 ALA A C 1
ATOM 649 O O . ALA A 1 79 ? 24.511 1.367 -5.894 1.00 65.50 79 ALA A O 1
#

Sequence (79 aa):
MKLLDLQRSKSTSNNQDIDYWLRDLARFYRAMNKSNEALEYFDQSLSILKTKYGSEHGDVKNIQKEILDLKEILTSLSA

Secondary structure (DSSP, 8-state):
--SHHHHHHT--TTTSSHHHHHHHHHHHHHHTT-HHHHHHHHHHHHHHHHHHH-TTSHHHHHHHHHHHHHHHHHHHHH-

Foldseek 3Di:
DPDVVVVVVVPPVPPPCVLVVLQVVLVVCVVVVNLVSSLVSLVVSLVVCCVVPNCPDPVNVVSVVVNVVSVVVVVVVVD

Organism: NCBI:txid392030

Nearest PDB structures (foldseek):
  3ceq-assembly1_B  TM=8.026E-01  e=2.079E-02  Homo sapiens
  3ceq-assembly1_A  TM=8.193E-01  e=2.491E-02  Homo sapiens
  3edt-assembly3_H  TM=8.155E-01  e=3.170E-02  Homo sapiens
  3edt-assembly1_B  TM=8.210E-01  e=3.576E-02  Homo sapiens
  6fuz-assembly1_A  TM=8.074E-01  e=6.534E-02  Mus musculus

Radius of gyration: 16.62 Å; Cα contacts (8 Å, |Δi|>4): 56; chains: 1; bounding box: 63×25×27 Å

pLDDT: mean 84.5, std 18.61, range [41.12, 97.94]

Mean predicted aligned error: 8.44 Å

InterPro domains:
  IPR011990 Tetratricopeptide-like helical domain superfamily [G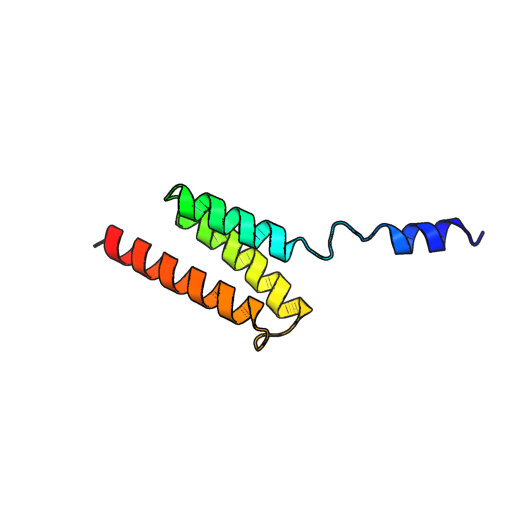3DSA:1.25.40.10] (1-74)

Solvent-accessible surface area (backbone atoms only — not comparable to full-atom values): 4426 Å² total; per-residue (Å²): 142,82,60,69,69,62,56,59,70,70,69,58,77,74,71,78,56,48,38,59,53,28,40,52,50,13,51,53,31,42,76,68,71,36,49,68,65,11,44,57,28,36,52,54,17,40,54,50,39,33,75,74,65,33,74,86,31,69,68,36,51,51,47,53,50,55,49,50,57,45,50,52,52,54,53,66,74,73,109